Protein AF-A0A1C3Y9Z1-F1 (afdb_monomer)

Solvent-accessible surface area (backbone atoms only — not comparable to full-atom values): 9636 Å² total; per-residue (Å²): 109,73,66,60,54,58,47,49,54,53,50,48,56,52,49,53,49,52,17,50,52,50,16,66,78,65,75,38,72,67,45,32,58,53,43,56,63,71,64,57,59,64,71,67,71,50,48,61,64,62,77,60,70,47,93,92,62,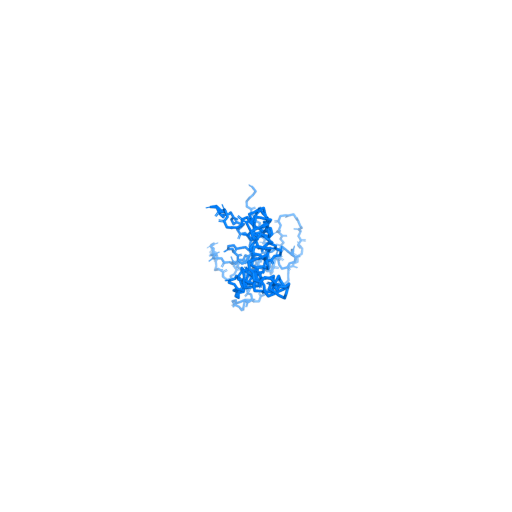89,76,88,61,69,67,62,56,60,50,54,76,71,57,88,77,86,87,79,63,54,76,62,69,76,37,87,67,66,66,72,84,85,78,76,86,71,97,61,60,54,70,59,54,41,30,52,49,17,17,59,30,65,77,69,83,41,68,64,27,50,26,36,37,53,51,26,52,75,70,70,45,80,67,53,81,52,46,81,72,40,91,71,70,46,29,30,30,44,96,89,38,83,48,73,49,78,78,89,129

Structure (mmCIF, N/CA/C/O backbone):
data_AF-A0A1C3Y9Z1-F1
#
_entry.id   AF-A0A1C3Y9Z1-F1
#
loop_
_atom_site.group_PDB
_atom_site.id
_atom_site.type_symbol
_atom_site.label_atom_id
_atom_site.label_alt_id
_atom_site.label_comp_id
_atom_site.label_asym_id
_atom_site.label_entity_id
_atom_site.label_seq_id
_atom_site.pdbx_PDB_ins_code
_atom_site.Cartn_x
_atom_site.Cartn_y
_atom_site.Cartn_z
_atom_site.occupancy
_atom_site.B_iso_or_equiv
_atom_site.auth_seq_id
_atom_site.auth_comp_id
_atom_site.auth_asym_id
_atom_site.auth_atom_id
_atom_site.pdbx_PDB_model_num
ATOM 1 N N . MET A 1 1 ? -7.364 4.345 24.989 1.00 51.44 1 MET A N 1
ATOM 2 C CA . MET A 1 1 ? -7.236 3.957 26.413 1.00 51.44 1 MET A CA 1
ATOM 3 C C . MET A 1 1 ? -7.949 4.895 27.388 1.00 51.44 1 MET A C 1
ATOM 5 O O . MET A 1 1 ? -8.502 4.408 28.362 1.00 51.44 1 MET A O 1
ATOM 9 N N . ARG A 1 2 ? -8.033 6.214 27.134 1.00 57.06 2 ARG A N 1
ATOM 10 C CA . ARG A 1 2 ? -8.635 7.177 28.087 1.00 57.06 2 ARG A CA 1
ATOM 11 C C . ARG A 1 2 ? -10.123 6.959 28.404 1.00 57.06 2 ARG A C 1
ATOM 13 O O . ARG A 1 2 ? -10.534 7.222 29.528 1.00 57.06 2 ARG A O 1
ATOM 20 N N . LEU A 1 3 ? -10.932 6.495 27.443 1.00 60.09 3 LEU A N 1
ATOM 21 C CA . LEU A 1 3 ? -12.357 6.223 27.692 1.00 60.09 3 LEU A CA 1
ATOM 22 C C . LEU A 1 3 ? -12.564 4.938 28.505 1.00 60.09 3 LEU A C 1
ATOM 24 O O . LEU A 1 3 ? -13.330 4.950 29.462 1.00 60.09 3 LEU A O 1
ATOM 28 N N . ALA A 1 4 ? -11.861 3.861 28.138 1.00 64.06 4 ALA A N 1
ATOM 29 C CA . ALA A 1 4 ? -11.959 2.571 28.813 1.00 64.06 4 ALA A CA 1
ATOM 30 C C . ALA A 1 4 ? -11.448 2.651 30.259 1.00 64.06 4 ALA A C 1
ATOM 32 O O . ALA A 1 4 ? -12.147 2.198 31.156 1.00 64.06 4 ALA A O 1
ATOM 33 N N . ASP A 1 5 ? -10.314 3.314 30.512 1.00 71.19 5 ASP A N 1
ATOM 34 C CA . ASP A 1 5 ? -9.813 3.514 31.882 1.00 71.19 5 ASP A CA 1
ATOM 35 C C . ASP A 1 5 ? -10.781 4.331 32.739 1.00 71.19 5 ASP A C 1
ATOM 37 O O . ASP A 1 5 ? -11.065 3.973 33.882 1.00 71.19 5 ASP A O 1
ATOM 41 N N . ARG A 1 6 ? -11.347 5.412 32.185 1.00 72.19 6 ARG A N 1
ATOM 42 C CA . ARG A 1 6 ? -12.303 6.246 32.924 1.00 72.19 6 ARG A CA 1
ATOM 43 C C . ARG A 1 6 ? -13.583 5.480 33.261 1.00 72.19 6 ARG A C 1
ATOM 45 O O . ARG A 1 6 ? -14.138 5.671 34.341 1.00 72.19 6 ARG A O 1
ATOM 52 N N . PHE A 1 7 ? -14.035 4.613 32.357 1.00 76.56 7 PHE A N 1
ATOM 53 C CA . PHE A 1 7 ? -15.198 3.763 32.588 1.00 76.56 7 PHE A CA 1
ATOM 54 C C . PHE A 1 7 ? -14.900 2.661 33.610 1.00 76.56 7 PHE A C 1
ATOM 56 O O . PHE A 1 7 ? -15.712 2.434 34.502 1.00 76.56 7 PHE A O 1
ATOM 63 N N . SER A 1 8 ? -13.718 2.040 33.543 1.00 79.69 8 SER A N 1
ATOM 64 C CA . SER A 1 8 ? -13.278 0.996 34.476 1.00 79.69 8 SER A CA 1
ATOM 65 C C . SER A 1 8 ? -13.245 1.481 35.921 1.00 79.69 8 SER A C 1
ATOM 67 O O . SER A 1 8 ? -13.687 0.761 36.811 1.00 79.69 8 SER A O 1
ATOM 69 N N . VAL A 1 9 ? -12.784 2.711 36.168 1.00 85.00 9 VAL A N 1
ATOM 70 C CA . VAL A 1 9 ? -12.759 3.283 37.525 1.00 85.00 9 VAL A CA 1
ATOM 71 C C . VAL A 1 9 ? -14.175 3.465 38.074 1.00 85.00 9 VAL A C 1
ATOM 73 O O . VAL A 1 9 ? -14.460 3.042 39.193 1.00 85.00 9 VAL A O 1
ATOM 76 N N . TRP A 1 10 ? -15.089 4.045 37.290 1.00 86.56 10 TRP A N 1
ATOM 77 C CA . TRP A 1 10 ? -16.478 4.225 37.726 1.00 86.56 10 TRP A CA 1
ATOM 78 C C . TRP A 1 10 ? -17.196 2.882 37.922 1.00 86.56 10 TRP A C 1
ATOM 80 O O . TRP A 1 10 ? -17.880 2.677 38.925 1.00 86.56 10 TRP A O 1
ATOM 90 N N . PHE A 1 11 ? -16.976 1.939 37.006 1.00 87.19 11 PHE A N 1
ATOM 91 C CA . PHE A 1 11 ? -17.508 0.582 37.075 1.00 87.19 11 PHE A CA 1
ATOM 92 C C . PHE A 1 11 ? -16.993 -0.183 38.303 1.00 87.19 11 PHE A C 1
ATOM 94 O O . PHE A 1 11 ? -17.770 -0.872 38.966 1.00 87.19 11 PHE A O 1
ATOM 101 N N . LEU A 1 12 ? -15.714 -0.021 38.659 1.00 89.38 12 LEU A N 1
ATOM 102 C CA . LEU A 1 12 ? -15.128 -0.603 39.865 1.00 89.38 12 LEU A CA 1
ATOM 103 C C . LEU A 1 12 ? -15.822 -0.078 41.126 1.00 89.38 12 LEU A C 1
ATOM 105 O O . LEU A 1 12 ? -16.254 -0.875 41.957 1.00 89.38 12 LEU A O 1
ATOM 109 N N . PHE A 1 13 ? -15.986 1.243 41.253 1.00 91.94 13 PHE A N 1
ATOM 110 C CA . PHE A 1 13 ? -16.686 1.833 42.398 1.00 91.94 13 PHE A CA 1
ATOM 111 C C . PHE A 1 13 ? -18.138 1.358 42.493 1.00 91.94 13 PHE A C 1
ATOM 113 O O . PHE A 1 13 ? -18.586 0.982 43.576 1.00 91.94 13 PHE A O 1
ATOM 120 N N . ALA A 1 14 ? -18.855 1.319 41.367 1.00 92.19 14 ALA A N 1
ATOM 121 C CA . ALA A 1 14 ? -20.221 0.808 41.318 1.00 92.19 14 ALA A CA 1
ATOM 122 C C . ALA A 1 14 ? -20.294 -0.666 41.753 1.00 92.19 14 ALA A C 1
ATOM 124 O O . ALA A 1 14 ? -21.140 -1.033 42.566 1.00 92.19 14 ALA A O 1
ATOM 125 N N . THR A 1 15 ? -19.369 -1.500 41.275 1.00 92.12 15 THR A N 1
ATOM 126 C CA . THR A 1 15 ? -19.300 -2.927 41.623 1.00 92.12 15 THR A CA 1
ATOM 127 C C . THR A 1 15 ? -19.034 -3.131 43.113 1.00 92.12 15 THR A C 1
ATOM 129 O O . THR A 1 15 ? -19.724 -3.922 43.756 1.00 92.12 15 THR A O 1
ATOM 132 N N . VAL A 1 16 ? -18.079 -2.393 43.688 1.00 93.50 16 VAL A N 1
ATOM 133 C CA . VAL A 1 16 ? -17.765 -2.457 45.126 1.00 93.50 16 VAL A CA 1
ATOM 134 C C . VAL A 1 16 ? -18.955 -1.993 45.969 1.00 93.50 16 VAL A C 1
ATOM 136 O O . VAL A 1 16 ? -19.278 -2.632 46.970 1.00 93.50 16 VAL A O 1
ATOM 139 N N . ALA A 1 17 ? -19.650 -0.931 45.551 1.00 94.88 17 ALA A N 1
ATOM 140 C CA . ALA A 1 17 ? -20.846 -0.451 46.237 1.00 94.88 17 ALA A CA 1
ATOM 141 C C . ALA A 1 17 ? -21.969 -1.501 46.225 1.00 94.88 17 ALA A C 1
ATOM 143 O O . ALA A 1 17 ? -22.539 -1.803 47.273 1.00 94.88 17 ALA A O 1
ATOM 144 N N . ILE A 1 18 ? -22.249 -2.112 45.069 1.00 93.94 18 ILE A N 1
ATOM 145 C CA . ILE A 1 18 ? -23.268 -3.165 44.934 1.00 93.94 18 ILE A CA 1
ATOM 146 C C . ILE A 1 18 ? -22.889 -4.401 45.758 1.00 93.94 18 ILE A C 1
ATOM 148 O O . ILE A 1 18 ? -23.746 -4.969 46.434 1.00 93.94 18 ILE A O 1
ATOM 152 N N . ALA A 1 19 ? -21.616 -4.799 45.756 1.00 93.00 19 ALA A N 1
ATOM 153 C CA . ALA A 1 19 ? -21.121 -5.912 46.563 1.00 93.00 19 ALA A CA 1
ATOM 154 C C . ALA A 1 19 ? -21.313 -5.654 48.068 1.00 93.00 19 ALA A C 1
ATOM 156 O O . ALA A 1 19 ? -21.823 -6.519 48.782 1.00 93.00 19 ALA A O 1
ATOM 157 N N . GLY A 1 20 ? -20.965 -4.449 48.534 1.00 92.44 20 GLY A N 1
ATOM 158 C CA . GLY A 1 20 ? -21.133 -4.037 49.928 1.00 92.44 20 GLY A CA 1
ATOM 159 C C . GLY A 1 20 ? -22.599 -3.983 50.357 1.00 92.44 20 GLY A C 1
ATOM 160 O O . GLY A 1 20 ? -22.953 -4.545 51.392 1.00 92.44 20 GLY A O 1
ATOM 161 N N . VAL A 1 21 ? -23.470 -3.382 49.538 1.00 94.62 21 V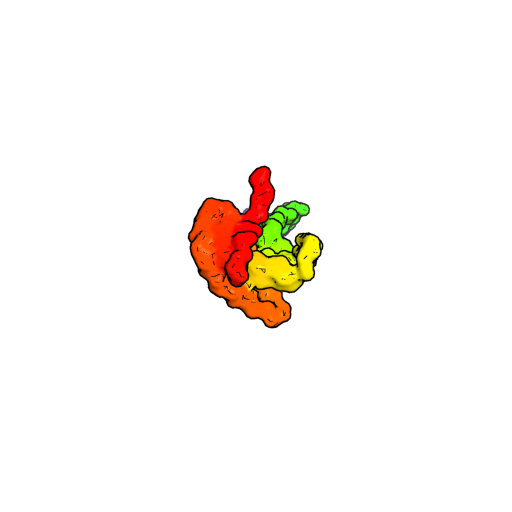AL A N 1
ATOM 162 C CA . VAL A 1 21 ? -24.920 -3.338 49.798 1.00 94.62 21 VAL A CA 1
ATOM 163 C C . VAL A 1 21 ? -25.514 -4.746 49.814 1.00 94.62 21 VAL A C 1
ATOM 165 O O . VAL A 1 21 ? -26.277 -5.079 50.719 1.00 94.62 21 VAL A O 1
ATOM 168 N N . SER A 1 22 ? -25.129 -5.596 48.860 1.00 92.12 22 SER A N 1
ATOM 169 C CA . SER A 1 22 ? -25.591 -6.983 48.779 1.00 92.12 22 SER A CA 1
ATOM 170 C C . SER A 1 22 ? -25.230 -7.771 50.039 1.00 92.12 22 SER A C 1
ATOM 172 O O . SER A 1 22 ? -26.102 -8.416 50.622 1.00 92.12 22 SER A O 1
ATOM 174 N N . ALA A 1 23 ? -23.989 -7.679 50.521 1.00 92.25 23 ALA A N 1
ATOM 175 C CA . ALA A 1 23 ? -23.585 -8.346 51.757 1.00 92.25 23 ALA A CA 1
ATOM 176 C C . ALA A 1 23 ? -24.241 -7.746 53.005 1.00 92.25 23 ALA A C 1
ATOM 178 O O . ALA A 1 23 ? -24.674 -8.503 53.870 1.00 92.25 23 ALA A O 1
ATOM 179 N N . PHE A 1 24 ? -24.386 -6.420 53.085 1.00 93.50 24 PHE A N 1
ATOM 180 C CA . PHE A 1 24 ? -25.037 -5.764 54.221 1.00 93.50 24 PHE A CA 1
ATOM 181 C C . PHE A 1 24 ? -26.514 -6.160 54.351 1.00 93.50 24 PHE A C 1
ATOM 183 O O . PHE A 1 24 ? -26.964 -6.500 55.440 1.00 93.50 24 PHE A O 1
ATOM 190 N N . MET A 1 25 ? -27.259 -6.180 53.240 1.00 93.38 25 MET A N 1
ATOM 191 C CA . MET A 1 25 ? -28.674 -6.574 53.245 1.00 93.38 25 MET A CA 1
ATOM 192 C C . MET A 1 25 ? -28.880 -8.074 53.479 1.00 93.38 25 MET A C 1
ATOM 194 O O . MET A 1 25 ? -29.911 -8.472 54.012 1.00 93.38 25 MET A O 1
ATOM 198 N N . SER A 1 26 ? -27.926 -8.907 53.056 1.00 89.69 26 SER A N 1
ATOM 199 C CA . SER A 1 26 ? -28.061 -10.369 53.122 1.00 89.69 26 SER A CA 1
ATOM 200 C C . SER A 1 26 ? -27.427 -10.986 54.370 1.00 89.69 26 SER A C 1
ATOM 202 O O . SER A 1 26 ? -27.698 -12.144 54.666 1.00 89.69 26 SER A O 1
ATOM 204 N N . GLY A 1 27 ? -26.545 -10.255 55.060 1.00 89.69 27 GLY A N 1
ATOM 205 C CA . GLY A 1 27 ? -25.728 -10.764 56.167 1.00 89.69 27 GLY A CA 1
ATOM 206 C C . GLY A 1 27 ? -24.653 -11.781 55.756 1.00 89.69 27 GLY A C 1
ATOM 207 O O . GLY A 1 27 ? -23.989 -12.343 56.621 1.00 89.69 27 GLY A O 1
ATOM 208 N N . ASP A 1 28 ? -24.474 -12.026 54.454 1.00 91.50 28 ASP A N 1
ATOM 209 C CA . ASP A 1 28 ? -23.588 -13.058 53.916 1.00 91.50 28 ASP A CA 1
ATOM 210 C C . ASP A 1 28 ? -22.442 -12.437 53.112 1.00 91.50 28 ASP A C 1
ATOM 212 O O . ASP A 1 28 ? -22.637 -11.829 52.054 1.00 91.50 28 ASP A O 1
ATOM 216 N N . LEU A 1 29 ? -21.225 -12.627 53.619 1.00 89.81 29 LEU A N 1
ATOM 217 C CA . LEU A 1 29 ? -20.001 -12.110 53.019 1.00 89.81 29 LEU A CA 1
ATOM 218 C C . LEU A 1 29 ? -19.650 -12.813 51.697 1.00 89.81 29 LEU A C 1
ATOM 220 O O . LEU A 1 29 ? -18.959 -12.227 50.860 1.00 89.81 29 LEU A O 1
ATOM 224 N N . SER A 1 30 ? -20.165 -14.025 51.457 1.00 90.25 30 SER A N 1
ATOM 225 C CA . SER A 1 30 ? -19.948 -14.767 50.206 1.00 90.25 30 SER A CA 1
ATOM 226 C C . SER A 1 30 ? -20.473 -14.005 48.981 1.00 90.25 30 SER A C 1
ATOM 228 O O . SER A 1 30 ? -19.913 -14.102 47.883 1.00 90.25 30 SER A O 1
ATOM 230 N N . ARG A 1 31 ? -21.488 -13.151 49.180 1.00 87.69 31 ARG A N 1
ATOM 231 C CA . ARG A 1 31 ? -22.077 -12.324 48.121 1.00 87.69 31 ARG A CA 1
ATOM 232 C C . ARG A 1 31 ? -21.132 -11.262 47.574 1.00 87.69 31 ARG A C 1
ATOM 234 O O . ARG A 1 31 ? -21.292 -10.880 46.417 1.00 87.69 31 ARG A O 1
ATOM 241 N N . ILE A 1 32 ? -20.132 -10.823 48.340 1.00 89.81 32 ILE A N 1
ATOM 242 C CA . ILE A 1 32 ? -19.103 -9.905 47.828 1.00 89.81 32 ILE A CA 1
ATOM 243 C C . ILE A 1 32 ? -18.321 -10.585 46.706 1.00 89.81 32 ILE A C 1
ATOM 245 O O . ILE A 1 32 ? -18.177 -10.027 45.620 1.00 89.81 32 ILE A O 1
ATOM 249 N N . VAL A 1 33 ? -17.865 -11.816 46.952 1.00 89.88 33 VAL A N 1
ATOM 250 C CA . VAL A 1 33 ? -17.091 -12.596 45.979 1.00 89.88 33 VAL A CA 1
ATOM 251 C C . VAL A 1 33 ? -17.943 -12.910 44.751 1.00 89.88 33 VAL A C 1
ATOM 253 O O . VAL A 1 33 ? -17.476 -12.737 43.628 1.00 89.88 33 VAL A O 1
ATOM 256 N N . ALA A 1 34 ? -19.209 -13.288 44.949 1.00 89.25 34 ALA A N 1
ATOM 257 C CA . ALA A 1 34 ? -20.129 -13.572 43.849 1.00 89.25 34 ALA A CA 1
ATOM 258 C C . ALA A 1 34 ? -20.326 -12.361 42.917 1.00 89.25 34 ALA A C 1
ATOM 260 O O . ALA A 1 34 ? -20.247 -12.504 41.696 1.00 89.25 34 ALA A O 1
ATOM 261 N N . VAL A 1 35 ? -20.529 -11.164 43.479 1.00 91.19 35 VAL A N 1
ATOM 262 C CA . VAL A 1 35 ? -20.697 -9.928 42.695 1.00 91.19 35 VAL A CA 1
ATOM 263 C C . VAL A 1 35 ? -19.411 -9.565 41.950 1.00 91.19 35 VAL A C 1
ATOM 265 O O . VAL A 1 35 ? -19.471 -9.229 40.769 1.00 91.19 35 VAL A O 1
ATOM 268 N N . LEU A 1 36 ? -18.248 -9.675 42.598 1.00 89.00 36 LEU A N 1
ATOM 269 C CA . LEU A 1 36 ? -16.958 -9.368 41.971 1.00 89.00 36 LEU A CA 1
ATOM 270 C C . LEU A 1 36 ? -16.636 -10.306 40.799 1.00 89.00 36 LEU A C 1
ATOM 272 O O . LEU A 1 36 ? -16.174 -9.837 39.762 1.00 89.00 36 LEU A O 1
ATOM 276 N N . VAL A 1 37 ? -16.918 -11.607 40.932 1.00 87.38 37 VAL A N 1
ATOM 277 C CA . VAL A 1 37 ? -16.694 -12.592 39.859 1.00 87.38 37 VAL A CA 1
ATOM 278 C C . VAL A 1 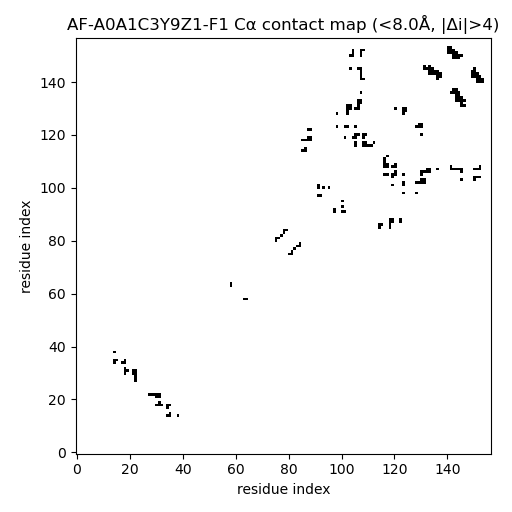37 ? -17.589 -12.308 38.651 1.00 87.38 37 VAL A C 1
ATOM 280 O O . VAL A 1 37 ? -17.115 -12.315 37.514 1.00 87.38 37 VAL A O 1
ATOM 283 N N . VAL A 1 38 ? -18.870 -12.013 38.881 1.00 87.31 38 VAL A N 1
ATOM 284 C CA . VAL A 1 38 ? -19.827 -11.713 37.802 1.00 87.31 38 VAL A CA 1
ATOM 285 C C . VAL A 1 38 ? -19.499 -10.398 37.093 1.00 87.31 38 VAL A C 1
ATOM 287 O O . VAL A 1 38 ? -19.709 -10.283 35.889 1.00 87.31 38 VAL A O 1
ATOM 290 N N . ALA A 1 39 ? -18.958 -9.415 37.811 1.00 86.88 39 ALA A N 1
ATOM 291 C CA . ALA A 1 39 ? -18.646 -8.105 37.251 1.00 86.88 39 ALA A CA 1
ATOM 292 C C . ALA A 1 39 ? -17.426 -8.094 36.313 1.00 86.88 39 ALA A C 1
ATOM 294 O O . ALA A 1 39 ? -17.176 -7.082 35.663 1.00 86.88 39 ALA A O 1
ATOM 295 N N . THR A 1 40 ? -16.655 -9.180 36.216 1.00 81.75 40 THR A N 1
ATOM 296 C CA . THR A 1 40 ? -15.430 -9.213 35.404 1.00 81.75 40 THR A CA 1
ATOM 297 C C . THR A 1 40 ? -15.738 -8.965 33.912 1.00 81.75 40 THR A C 1
ATOM 299 O O . THR A 1 40 ? -16.385 -9.799 33.275 1.00 81.75 40 THR A O 1
ATOM 302 N N . PRO A 1 41 ? -15.262 -7.865 33.292 1.00 72.12 41 PRO A N 1
ATOM 303 C CA . PRO A 1 41 ? -15.684 -7.461 31.947 1.00 72.12 41 PRO A CA 1
ATOM 304 C C . PRO A 1 41 ? -14.933 -8.197 30.818 1.00 72.12 41 PRO A C 1
ATOM 306 O O . PRO A 1 41 ? -14.660 -7.618 29.767 1.00 72.12 41 PRO A O 1
ATOM 309 N N . CYS A 1 42 ? -14.596 -9.480 30.992 1.00 73.06 42 CYS A N 1
ATOM 310 C CA . CYS A 1 42 ? -13.820 -10.262 30.018 1.00 73.06 42 CYS A CA 1
ATOM 311 C C . CYS A 1 42 ? -14.361 -10.193 28.570 1.00 73.06 42 CYS A C 1
ATOM 313 O O . CYS A 1 42 ? -13.551 -9.994 27.660 1.00 73.06 42 CYS A O 1
ATOM 315 N N . PRO A 1 43 ? -15.687 -10.272 28.313 1.00 69.06 43 PRO A N 1
ATOM 316 C CA . PRO A 1 43 ? -16.227 -10.149 26.955 1.00 69.06 43 PRO A CA 1
ATOM 317 C C . PRO A 1 43 ? -15.982 -8.770 26.329 1.00 69.06 43 PRO A C 1
ATOM 319 O O . PRO A 1 43 ? -15.750 -8.660 25.128 1.00 69.06 43 PRO A O 1
ATOM 322 N N . LEU A 1 44 ? -16.002 -7.716 27.148 1.00 68.50 44 LEU A N 1
ATOM 323 C CA . LEU A 1 44 ? -15.845 -6.333 26.701 1.00 68.50 44 LEU A CA 1
ATOM 324 C C . LEU A 1 44 ? -14.412 -6.057 26.224 1.00 68.50 44 LEU A C 1
ATOM 326 O O . LEU A 1 44 ? -14.213 -5.372 25.223 1.00 68.50 44 LEU A O 1
ATOM 330 N N . ILE A 1 45 ? -13.420 -6.617 26.921 1.00 68.06 45 ILE A N 1
ATOM 331 C CA . ILE A 1 45 ? -11.994 -6.437 26.606 1.00 68.06 45 ILE A CA 1
ATOM 332 C C . ILE A 1 45 ? -11.621 -7.169 25.307 1.00 68.06 45 ILE A C 1
ATOM 334 O O . ILE A 1 45 ? -10.818 -6.669 24.519 1.00 68.06 45 ILE A O 1
ATOM 338 N N . LEU A 1 46 ? -12.222 -8.336 25.058 1.00 66.75 46 LEU A N 1
ATOM 339 C CA . LEU A 1 46 ? -11.902 -9.179 23.901 1.00 66.75 46 LEU A CA 1
ATOM 340 C C . LEU A 1 46 ? -12.656 -8.800 22.618 1.00 66.75 46 LEU A C 1
ATOM 342 O O . LEU A 1 46 ? -12.224 -9.179 21.532 1.00 66.75 46 LEU A O 1
ATOM 346 N N . ALA A 1 47 ? -13.747 -8.037 22.706 1.00 68.94 47 ALA A N 1
ATOM 347 C CA . ALA A 1 47 ? -14.580 -7.711 21.547 1.00 68.94 47 ALA A CA 1
ATOM 348 C C . ALA A 1 47 ? -13.833 -6.928 20.447 1.00 68.94 47 ALA A C 1
ATOM 350 O O . ALA A 1 47 ? -13.992 -7.214 19.262 1.00 68.94 47 ALA A O 1
ATOM 351 N N . VAL A 1 48 ? -12.996 -5.959 20.831 1.00 69.06 48 VAL A N 1
ATOM 352 C CA . VAL A 1 48 ? -12.282 -5.074 19.893 1.00 69.06 48 VAL A CA 1
ATOM 353 C C . VAL A 1 48 ? -11.267 -5.826 19.017 1.00 69.06 48 VAL A C 1
ATOM 355 O O . VAL A 1 48 ? -11.386 -5.741 17.795 1.00 69.06 48 VAL A O 1
ATOM 358 N N . PRO A 1 49 ? -10.289 -6.579 19.562 1.00 64.25 49 PRO A N 1
ATOM 359 C CA . PRO A 1 49 ? -9.304 -7.269 18.728 1.00 64.25 49 PRO A CA 1
ATOM 360 C C . PRO A 1 49 ? -9.932 -8.352 17.842 1.00 64.25 49 PRO A C 1
ATOM 362 O O . PRO A 1 49 ? -9.502 -8.524 16.704 1.00 64.25 49 PRO A O 1
ATOM 365 N N . VAL A 1 50 ? -10.974 -9.041 18.322 1.00 67.81 50 VAL A N 1
ATOM 366 C CA . VAL A 1 50 ? -11.657 -10.095 17.554 1.00 67.81 50 VAL A CA 1
ATOM 367 C C . VAL A 1 50 ? -12.415 -9.515 16.358 1.00 67.81 50 VAL A C 1
ATOM 369 O O . VAL A 1 50 ? -12.332 -10.064 15.264 1.00 67.81 50 VAL A O 1
ATOM 372 N N . ALA A 1 51 ? -13.101 -8.381 16.522 1.00 65.50 51 ALA A N 1
ATOM 373 C CA . ALA A 1 51 ? -13.837 -7.738 15.428 1.00 65.50 51 ALA A CA 1
ATOM 374 C C . ALA A 1 51 ? -12.929 -7.192 14.307 1.00 65.50 51 ALA A C 1
ATOM 376 O O . ALA A 1 51 ? -13.389 -6.969 13.186 1.00 65.50 51 ALA A O 1
ATOM 377 N N . LEU A 1 52 ? -11.650 -6.953 14.609 1.00 65.38 52 LEU A N 1
ATOM 378 C CA . LEU A 1 52 ? -10.697 -6.291 13.716 1.00 65.38 52 LEU A CA 1
ATOM 379 C C . LEU A 1 52 ? -9.649 -7.232 13.121 1.00 65.38 52 LEU A C 1
ATOM 381 O O . LEU A 1 52 ? -8.872 -6.811 12.266 1.00 65.38 52 LEU A O 1
ATOM 385 N N . ALA A 1 53 ? -9.655 -8.503 13.519 1.00 65.31 53 ALA A N 1
ATOM 386 C CA . ALA A 1 53 ? -8.880 -9.553 12.877 1.00 65.31 53 ALA A CA 1
ATOM 387 C C . ALA A 1 53 ? -9.508 -9.902 11.514 1.00 65.31 53 ALA A C 1
ATOM 389 O O . ALA A 1 53 ? -10.210 -10.899 11.363 1.00 65.31 53 ALA A O 1
ATOM 390 N N . LYS A 1 54 ? -9.288 -9.041 10.518 1.00 65.88 54 LYS A N 1
ATOM 391 C CA . LYS A 1 54 ? -9.582 -9.322 9.108 1.00 65.88 54 LYS A CA 1
ATOM 392 C C . LYS A 1 54 ? -8.298 -9.709 8.380 1.00 65.88 54 LYS A C 1
ATOM 394 O O . LYS A 1 54 ? -7.229 -9.175 8.673 1.00 65.88 54 LYS A O 1
ATOM 399 N N . GLU A 1 55 ? -8.409 -10.630 7.426 1.00 73.25 55 GLU A N 1
ATOM 400 C CA . GLU A 1 55 ? -7.276 -11.067 6.607 1.00 73.25 55 GLU A CA 1
ATOM 401 C C . GLU A 1 55 ? -6.630 -9.875 5.881 1.00 73.25 55 GLU A C 1
ATOM 403 O O . GLU A 1 55 ? -7.314 -9.049 5.279 1.00 73.25 55 GLU A O 1
ATOM 408 N N . GLY A 1 56 ? -5.300 -9.775 5.969 1.00 76.94 56 GLY A N 1
ATOM 409 C CA . GLY A 1 56 ? -4.509 -8.764 5.259 1.00 76.94 56 GLY A CA 1
ATOM 410 C C . GLY A 1 56 ? -4.252 -7.448 6.001 1.00 76.94 56 GLY A C 1
ATOM 411 O O . GLY A 1 56 ? -3.557 -6.595 5.455 1.00 76.94 56 GLY A O 1
ATOM 412 N N . VAL A 1 57 ? -4.740 -7.265 7.236 1.00 80.69 57 VAL A N 1
ATOM 413 C CA . VAL A 1 57 ? -4.492 -6.039 8.022 1.00 80.69 57 VAL A CA 1
ATOM 414 C C . VAL A 1 57 ? -3.648 -6.345 9.261 1.00 80.69 57 VAL A C 1
ATOM 416 O O . VAL A 1 57 ? -4.122 -6.942 10.224 1.00 80.69 57 VAL A O 1
ATOM 419 N N . LEU A 1 58 ? -2.387 -5.899 9.261 1.00 81.62 58 LEU A N 1
ATOM 420 C CA . LEU A 1 58 ? -1.496 -5.994 10.421 1.00 81.62 58 LEU A CA 1
ATOM 421 C C . LEU A 1 58 ? -1.514 -4.684 11.216 1.00 81.62 58 LEU A C 1
ATOM 423 O O . LEU A 1 58 ? -0.943 -3.679 10.794 1.00 81.62 58 LEU A O 1
ATOM 427 N N . VAL A 1 59 ? -2.124 -4.706 12.401 1.00 79.56 59 VAL A N 1
ATOM 428 C CA . VAL A 1 59 ? -2.154 -3.554 13.313 1.00 79.56 59 VAL A CA 1
ATOM 429 C C . VAL A 1 59 ? -1.141 -3.751 14.439 1.00 79.56 59 VAL A C 1
ATOM 431 O O . VAL A 1 59 ? -1.248 -4.681 15.238 1.00 79.56 59 VAL A O 1
ATOM 434 N N . LYS A 1 60 ? -0.150 -2.858 14.538 1.00 79.62 60 LYS A N 1
ATOM 435 C CA . LYS A 1 60 ? 0.889 -2.921 15.577 1.00 79.62 60 LYS A CA 1
ATOM 436 C C . LYS A 1 60 ? 0.480 -2.127 16.825 1.00 79.62 60 LYS A C 1
ATOM 438 O O . LYS A 1 60 ? 0.873 -0.976 17.001 1.00 79.62 60 LYS A O 1
ATOM 443 N N . GLY A 1 61 ? -0.286 -2.773 17.707 1.00 79.44 61 GLY A N 1
ATOM 444 C CA . GLY A 1 61 ? -0.732 -2.219 18.993 1.00 79.44 61 GLY A CA 1
ATOM 445 C C . GLY A 1 61 ? -2.050 -1.435 18.922 1.00 79.44 61 GLY A C 1
ATOM 446 O O . GLY A 1 61 ? -2.629 -1.256 17.857 1.00 79.44 61 GLY A O 1
ATOM 447 N N . ALA A 1 62 ? -2.541 -0.966 20.074 1.00 76.19 62 ALA A N 1
ATOM 448 C CA . ALA A 1 62 ? -3.870 -0.347 20.180 1.00 76.19 62 ALA A CA 1
ATOM 449 C C . ALA A 1 62 ? -3.926 1.132 19.739 1.00 76.19 62 ALA A C 1
ATOM 451 O O . ALA A 1 62 ? -4.964 1.598 19.281 1.00 76.19 62 ALA A O 1
ATOM 452 N N . GLY A 1 63 ? -2.819 1.877 19.843 1.00 83.06 63 GLY A N 1
ATOM 453 C CA . GLY A 1 63 ? -2.778 3.311 19.517 1.00 83.06 63 GLY A CA 1
ATOM 454 C C . GLY A 1 63 ? -3.144 3.642 18.060 1.00 83.06 63 GLY A C 1
ATOM 455 O O . GLY A 1 63 ? -4.023 4.475 17.843 1.00 83.06 63 GLY A O 1
ATOM 456 N N . PRO A 1 64 ? -2.536 2.978 17.055 1.00 83.69 64 PRO A N 1
ATOM 457 C CA . PRO A 1 64 ? -2.881 3.191 15.648 1.00 83.69 64 PRO A CA 1
ATOM 458 C C . PRO A 1 64 ? -4.349 2.900 15.334 1.00 83.69 64 PRO A C 1
ATOM 460 O O . PRO A 1 64 ? -4.956 3.594 14.526 1.00 83.69 64 PRO A O 1
ATOM 463 N N . LEU A 1 65 ? -4.938 1.909 16.003 1.00 81.12 65 LEU A N 1
ATOM 464 C CA . LEU A 1 65 ? -6.341 1.565 15.825 1.00 81.12 65 LEU A CA 1
ATOM 465 C C . LEU A 1 65 ? -7.275 2.667 16.344 1.00 81.12 65 LEU A C 1
ATOM 467 O O . LEU A 1 65 ? -8.241 3.025 15.677 1.00 81.12 65 LEU A O 1
ATOM 471 N N . GLU A 1 66 ? -6.970 3.234 17.512 1.00 79.00 66 GLU A N 1
ATOM 472 C CA . GLU A 1 66 ? -7.731 4.358 18.071 1.00 79.00 66 GLU A CA 1
ATOM 473 C C . GLU A 1 66 ? -7.640 5.610 17.191 1.00 79.00 66 GLU A C 1
ATOM 475 O O . GLU A 1 66 ? -8.631 6.325 17.035 1.00 79.00 66 GLU A O 1
ATOM 480 N N . ALA A 1 67 ? -6.470 5.859 16.597 1.00 84.69 67 ALA A N 1
ATOM 481 C CA . ALA A 1 67 ? -6.282 6.941 15.637 1.00 84.69 67 ALA A CA 1
ATOM 482 C C . ALA A 1 67 ? -7.074 6.693 14.344 1.00 84.69 67 ALA A C 1
ATOM 484 O O . ALA A 1 67 ? -7.711 7.611 13.833 1.00 84.69 67 ALA A O 1
ATOM 485 N N . LEU A 1 68 ? -7.095 5.448 13.853 1.00 85.31 68 LEU A N 1
ATOM 486 C CA . LEU A 1 68 ? -7.815 5.065 12.639 1.00 85.31 68 LEU A CA 1
ATOM 487 C C . LEU A 1 68 ? -9.330 5.280 12.766 1.00 85.31 68 LEU A C 1
ATOM 489 O O . LEU A 1 68 ? -9.955 5.728 11.813 1.00 85.31 68 LEU A O 1
ATOM 493 N N . VAL A 1 69 ? -9.914 5.035 13.945 1.00 83.75 69 VAL A N 1
ATOM 494 C CA . VAL A 1 69 ? -11.345 5.297 14.212 1.00 83.75 69 VAL A CA 1
ATOM 495 C C . VAL A 1 69 ? -11.709 6.779 14.048 1.00 83.75 69 VAL A C 1
ATOM 497 O O . VAL A 1 69 ? -12.845 7.096 13.707 1.00 83.75 69 VAL A O 1
ATOM 500 N N . GLN A 1 70 ? -10.765 7.690 14.290 1.00 87.94 70 GLN A N 1
ATOM 501 C CA . GLN A 1 70 ? -10.980 9.138 14.175 1.00 87.94 70 GLN A CA 1
ATOM 502 C C . GLN A 1 70 ? -10.501 9.713 12.836 1.00 87.94 70 GLN A C 1
ATOM 504 O O . GLN A 1 70 ? -10.716 10.895 12.565 1.00 87.94 70 GLN A O 1
ATOM 509 N N . ALA A 1 71 ? -9.836 8.910 12.006 1.00 90.44 71 ALA A N 1
ATOM 510 C CA . ALA A 1 71 ? -9.290 9.367 10.742 1.00 90.44 71 ALA A CA 1
ATOM 511 C C . ALA A 1 71 ? -10.414 9.635 9.729 1.00 90.44 71 ALA A C 1
ATOM 513 O O . ALA A 1 71 ? -11.252 8.778 9.463 1.00 90.44 71 ALA A O 1
ATOM 514 N N . THR A 1 72 ? -10.408 10.826 9.132 1.00 95.31 72 THR A N 1
ATOM 515 C CA . THR A 1 72 ? -11.354 11.235 8.076 1.00 95.31 72 THR A CA 1
ATOM 516 C C . THR A 1 72 ? -10.693 11.380 6.709 1.00 95.31 72 THR A C 1
ATOM 518 O O . THR A 1 72 ? -11.378 11.435 5.691 1.00 95.31 72 THR A O 1
ATOM 521 N N . VAL A 1 73 ? -9.361 11.438 6.677 1.00 95.06 73 VAL A N 1
ATOM 522 C CA . VAL A 1 73 ? -8.557 11.620 5.470 1.00 95.06 73 VAL A CA 1
ATOM 523 C C . VAL A 1 73 ? -7.512 10.517 5.412 1.00 95.06 73 VAL A C 1
ATOM 525 O O . VAL A 1 73 ? -6.804 10.274 6.389 1.00 95.06 73 VAL A O 1
ATOM 528 N N . ALA A 1 74 ? -7.401 9.878 4.251 1.00 92.38 74 ALA A N 1
ATOM 529 C CA . ALA A 1 74 ? -6.325 8.954 3.929 1.00 92.38 74 ALA A CA 1
ATOM 530 C C . ALA A 1 74 ? -5.439 9.589 2.855 1.00 92.38 74 ALA A C 1
ATOM 532 O O . ALA A 1 74 ? -5.929 10.017 1.810 1.00 92.38 74 ALA A O 1
ATOM 533 N N . VAL A 1 75 ? -4.137 9.655 3.122 1.00 94.38 75 VAL A N 1
ATOM 534 C CA . VAL A 1 75 ? -3.132 10.092 2.150 1.00 94.38 75 VAL A CA 1
ATOM 535 C C . VAL A 1 75 ? -2.354 8.859 1.731 1.00 94.38 75 VAL A C 1
ATOM 537 O O . VAL A 1 75 ? -1.782 8.171 2.574 1.00 94.38 75 VAL A O 1
ATOM 540 N N . PHE A 1 76 ? -2.365 8.571 0.436 1.00 92.75 76 PHE A N 1
ATOM 541 C CA . PHE A 1 76 ? -1.657 7.433 -0.130 1.00 92.75 76 PHE A CA 1
ATOM 542 C C . PHE A 1 76 ? -0.361 7.908 -0.766 1.00 92.75 76 PHE A C 1
ATOM 544 O O . PHE A 1 76 ? -0.361 8.885 -1.518 1.00 92.75 76 PHE A O 1
ATOM 551 N N . ASP A 1 77 ? 0.725 7.190 -0.497 1.00 92.56 77 ASP A N 1
ATOM 552 C CA . ASP A 1 77 ? 1.897 7.286 -1.355 1.00 92.56 77 ASP A CA 1
ATOM 553 C C . ASP A 1 77 ? 1.568 6.651 -2.717 1.00 92.56 77 ASP A C 1
ATOM 555 O O . ASP A 1 77 ? 0.756 5.732 -2.807 1.00 92.56 77 ASP A O 1
ATOM 559 N N . LYS A 1 78 ? 2.135 7.145 -3.816 1.00 89.75 78 LYS A N 1
ATOM 560 C CA . LYS A 1 78 ? 1.831 6.583 -5.143 1.00 89.75 78 LYS A CA 1
ATOM 561 C C . LYS A 1 78 ? 2.639 5.312 -5.374 1.00 89.75 78 LYS A C 1
ATOM 563 O O . LYS A 1 78 ? 2.077 4.267 -5.702 1.00 89.75 78 LYS A O 1
ATOM 568 N N . THR A 1 79 ? 3.954 5.416 -5.217 1.00 82.94 79 THR A N 1
ATOM 569 C CA . THR A 1 79 ? 4.903 4.366 -5.588 1.00 82.94 79 THR A CA 1
ATOM 570 C C . THR A 1 79 ? 4.859 3.232 -4.573 1.00 82.94 79 THR A C 1
ATOM 572 O O . THR A 1 79 ? 5.091 3.443 -3.391 1.00 82.94 79 THR A O 1
ATOM 575 N N . GLY A 1 80 ? 4.537 2.016 -5.016 1.00 80.88 80 GLY A N 1
ATOM 576 C CA . GLY A 1 80 ? 4.497 0.838 -4.142 1.00 80.88 80 GLY A CA 1
ATOM 577 C C . GLY A 1 80 ? 3.247 0.717 -3.261 1.00 80.88 80 GLY A C 1
ATOM 578 O O . GLY A 1 80 ? 3.100 -0.295 -2.583 1.00 80.88 80 GLY A O 1
ATOM 579 N N . THR A 1 81 ? 2.339 1.704 -3.279 1.00 87.56 81 THR A N 1
ATOM 580 C CA . THR A 1 81 ? 1.017 1.604 -2.624 1.00 87.56 81 THR A CA 1
ATOM 581 C C . THR A 1 81 ? -0.111 1.604 -3.654 1.00 87.56 81 THR A C 1
ATOM 583 O O . THR A 1 81 ? -0.890 0.658 -3.701 1.00 87.56 81 THR A O 1
ATOM 586 N N . LEU A 1 82 ? -0.201 2.634 -4.505 1.00 89.81 82 LEU A N 1
ATOM 587 C CA . LEU A 1 82 ? -1.183 2.673 -5.600 1.00 89.81 82 LEU A CA 1
ATOM 588 C C . LEU A 1 82 ? -0.648 2.041 -6.887 1.00 89.81 82 LEU A C 1
ATOM 590 O O . LEU A 1 82 ? -1.424 1.600 -7.732 1.00 89.81 82 LEU A O 1
ATOM 594 N N . THR A 1 83 ? 0.673 2.024 -7.056 1.00 87.00 83 THR A N 1
ATOM 595 C CA . THR A 1 83 ? 1.346 1.389 -8.190 1.00 87.00 83 THR A CA 1
ATOM 596 C C . THR A 1 83 ? 2.202 0.223 -7.717 1.00 87.00 83 THR A C 1
ATOM 598 O O . THR A 1 83 ? 2.682 0.213 -6.586 1.00 87.00 83 THR A O 1
ATOM 601 N N . ALA A 1 84 ? 2.468 -0.733 -8.608 1.00 80.56 84 ALA A N 1
ATOM 602 C CA . ALA A 1 84 ? 3.309 -1.897 -8.318 1.00 80.56 84 ALA A CA 1
ATOM 603 C C . ALA A 1 84 ? 4.791 -1.553 -8.042 1.00 80.56 84 ALA A C 1
ATOM 605 O O . ALA A 1 84 ? 5.585 -2.443 -7.748 1.00 80.56 84 ALA A O 1
ATOM 606 N N . GLY A 1 85 ? 5.190 -0.278 -8.167 1.00 79.56 85 GLY A N 1
ATOM 607 C CA . GLY A 1 85 ? 6.575 0.168 -7.978 1.00 79.56 85 GLY A CA 1
ATOM 608 C C . GLY A 1 85 ? 7.551 -0.330 -9.052 1.00 79.56 85 GLY A C 1
ATOM 609 O O . GLY A 1 85 ? 8.748 -0.080 -8.945 1.00 79.56 85 GLY A O 1
ATOM 610 N N . GLN A 1 86 ? 7.049 -1.010 -10.084 1.00 82.06 86 GLN A N 1
ATOM 611 C CA . GLN A 1 86 ? 7.820 -1.541 -11.201 1.00 82.06 86 GLN A CA 1
ATOM 612 C C . GLN A 1 86 ? 7.407 -0.781 -12.467 1.00 82.06 86 GLN A C 1
ATOM 614 O O . GLN A 1 86 ? 6.227 -0.813 -12.823 1.00 82.06 86 GLN A O 1
ATOM 619 N N . PRO A 1 87 ? 8.316 -0.018 -13.100 1.00 85.44 87 PRO A N 1
ATOM 620 C CA . PRO A 1 87 ? 8.010 0.642 -14.359 1.00 85.44 87 PRO A CA 1
ATOM 621 C C . PRO A 1 87 ? 7.789 -0.404 -15.457 1.00 85.44 87 PRO A C 1
ATOM 623 O O . PRO A 1 87 ? 8.510 -1.392 -15.532 1.00 85.44 87 PRO A O 1
ATOM 626 N N . GLU A 1 88 ? 6.807 -0.161 -16.319 1.00 87.44 88 GLU A N 1
ATOM 627 C CA . GLU A 1 88 ? 6.500 -1.000 -17.479 1.00 87.44 88 GLU A CA 1
ATOM 628 C C . GLU A 1 88 ? 6.495 -0.142 -18.747 1.00 87.44 88 GLU A C 1
ATOM 630 O O . GLU A 1 88 ? 6.169 1.050 -18.716 1.00 87.44 88 GLU A O 1
ATOM 635 N N . VAL A 1 89 ? 6.854 -0.745 -19.880 1.00 92.00 89 VAL A N 1
ATOM 636 C CA . VAL A 1 89 ? 6.848 -0.062 -21.178 1.00 92.00 89 VAL A CA 1
ATOM 637 C C . VAL A 1 89 ? 5.410 0.043 -21.688 1.00 92.00 89 VAL A C 1
ATOM 639 O O . VAL A 1 89 ? 4.860 -0.915 -22.226 1.00 92.00 89 VAL A O 1
ATOM 642 N N . GLY A 1 90 ? 4.802 1.221 -21.535 1.00 90.75 90 GLY A N 1
ATOM 643 C CA . GLY A 1 90 ? 3.424 1.466 -21.977 1.00 90.75 90 GLY A CA 1
ATOM 644 C C . GLY A 1 90 ? 3.276 1.661 -23.490 1.00 90.75 90 GLY A C 1
ATOM 645 O O . GLY A 1 90 ? 2.362 1.111 -24.099 1.00 90.75 90 GLY A O 1
ATOM 646 N N . HIS A 1 91 ? 4.174 2.431 -24.111 1.00 91.12 91 HIS A N 1
ATOM 647 C CA . HIS A 1 91 ? 4.134 2.730 -25.545 1.00 91.12 91 HIS A CA 1
ATOM 648 C C . HIS A 1 91 ? 5.549 2.903 -26.108 1.00 91.12 91 HIS A C 1
ATOM 650 O O . HIS A 1 91 ? 6.465 3.289 -25.384 1.00 91.12 91 HIS A O 1
ATOM 656 N N . ILE A 1 92 ? 5.729 2.596 -27.395 1.00 93.75 92 ILE A N 1
ATOM 657 C CA . ILE A 1 92 ? 6.989 2.798 -28.123 1.00 93.75 92 ILE A CA 1
ATOM 658 C C . ILE A 1 92 ? 6.652 3.534 -29.413 1.00 93.75 92 ILE A C 1
ATOM 660 O O . ILE A 1 92 ? 5.946 2.995 -30.266 1.00 93.75 92 ILE A O 1
ATOM 664 N N . GLU A 1 93 ? 7.177 4.743 -29.555 1.00 92.38 93 GLU A N 1
ATOM 665 C CA . GLU A 1 93 ? 6.933 5.621 -30.697 1.00 92.38 93 GLU A CA 1
ATOM 666 C C . GLU A 1 93 ? 8.261 6.027 -31.332 1.00 92.38 93 GLU A C 1
ATOM 668 O O . GLU A 1 93 ? 9.259 6.231 -30.641 1.00 92.38 93 GLU A O 1
ATOM 673 N N . GLY A 1 94 ? 8.291 6.111 -32.661 1.00 91.00 94 GLY A N 1
ATOM 674 C CA . GLY A 1 94 ? 9.488 6.480 -33.404 1.00 91.00 94 GLY A CA 1
ATOM 675 C C . GLY A 1 94 ? 9.353 6.222 -34.900 1.00 91.00 94 GLY A C 1
ATOM 676 O O . GLY A 1 94 ? 8.346 5.700 -35.376 1.00 91.00 94 GLY A O 1
ATOM 677 N N . SER A 1 95 ? 10.386 6.605 -35.646 1.00 89.94 95 SER A N 1
ATOM 678 C CA . SER A 1 95 ? 10.466 6.419 -37.100 1.00 89.94 95 SER A CA 1
ATOM 679 C C . SER A 1 95 ? 10.804 4.983 -37.516 1.00 89.94 95 SER A C 1
ATOM 681 O O . SER A 1 95 ? 10.553 4.597 -38.655 1.00 89.94 95 SER A O 1
ATOM 683 N N . GLU A 1 96 ? 11.374 4.189 -36.609 1.00 91.06 96 GLU A N 1
ATOM 684 C CA . GLU A 1 96 ? 11.711 2.785 -36.837 1.00 91.06 96 GLU A CA 1
ATOM 685 C C . GLU A 1 96 ? 10.670 1.828 -36.234 1.00 91.06 96 GLU A C 1
ATOM 687 O O . GLU A 1 96 ? 9.810 2.204 -35.440 1.00 91.06 96 GLU A O 1
ATOM 692 N N . HIS A 1 97 ? 10.768 0.544 -36.588 1.00 93.69 97 HIS A N 1
ATOM 693 C CA . HIS A 1 97 ? 9.890 -0.484 -36.039 1.00 93.69 97 HIS A CA 1
ATOM 694 C C . HIS A 1 97 ? 10.035 -0.578 -34.500 1.00 93.69 97 HIS A C 1
ATOM 696 O O . HIS A 1 97 ? 11.161 -0.744 -34.019 1.00 93.69 97 HIS A O 1
ATOM 702 N N . PRO A 1 98 ? 8.937 -0.591 -33.715 1.00 93.56 98 PRO A N 1
ATOM 703 C CA . PRO A 1 98 ? 8.976 -0.561 -32.246 1.00 93.56 98 PRO A CA 1
ATOM 704 C C . PRO A 1 98 ? 9.891 -1.606 -31.596 1.00 93.56 98 PRO A C 1
ATOM 706 O O . PRO A 1 98 ? 10.625 -1.307 -30.660 1.00 93.56 98 PRO A O 1
ATOM 709 N N . ASN A 1 99 ? 9.908 -2.835 -32.122 1.00 94.12 99 ASN A N 1
ATOM 710 C CA . ASN A 1 99 ? 10.786 -3.889 -31.599 1.00 94.12 99 ASN A CA 1
ATOM 711 C C . ASN A 1 99 ? 12.278 -3.602 -31.822 1.00 94.12 99 ASN A C 1
ATOM 713 O O . ASN A 1 99 ? 13.100 -4.039 -31.025 1.00 94.12 99 ASN A O 1
ATOM 717 N N . ARG A 1 100 ? 12.645 -2.883 -32.888 1.00 92.44 100 ARG A N 1
ATOM 718 C CA . ARG A 1 100 ? 14.038 -2.495 -33.135 1.00 92.44 100 ARG A CA 1
ATOM 719 C C . ARG A 1 100 ? 14.467 -1.405 -32.157 1.00 92.44 100 ARG A C 1
ATOM 721 O O . ARG A 1 100 ? 15.529 -1.535 -31.560 1.00 92.44 100 ARG A O 1
ATOM 728 N N . ILE A 1 101 ? 13.600 -0.416 -31.931 1.00 93.75 101 ILE A N 1
ATOM 729 C CA . ILE A 1 101 ? 13.801 0.640 -30.929 1.00 93.75 101 ILE A CA 1
ATOM 730 C C . ILE A 1 101 ? 14.003 0.016 -29.545 1.00 93.75 101 ILE A C 1
ATOM 732 O O . ILE A 1 101 ? 15.027 0.242 -28.905 1.00 93.75 101 ILE A O 1
ATOM 736 N N . LEU A 1 102 ? 13.071 -0.845 -29.125 1.00 94.31 102 LEU A N 1
ATOM 737 C CA . LEU A 1 102 ? 13.141 -1.537 -27.840 1.00 94.31 102 LEU A CA 1
ATOM 738 C C . LEU A 1 102 ? 14.401 -2.396 -27.712 1.00 94.31 102 LEU A C 1
ATOM 740 O O . LEU A 1 102 ? 15.063 -2.347 -26.681 1.00 94.31 102 LEU A O 1
ATOM 744 N N . ARG A 1 103 ? 14.759 -3.160 -28.752 1.00 94.38 103 ARG A N 1
ATOM 745 C CA . ARG A 1 103 ? 15.955 -4.010 -28.731 1.00 94.38 103 ARG A CA 1
ATOM 746 C C . ARG A 1 103 ? 17.221 -3.187 -28.528 1.00 94.38 103 ARG A C 1
ATOM 748 O O . ARG A 1 103 ? 18.056 -3.575 -27.718 1.00 94.38 103 ARG A O 1
ATOM 755 N N . LEU A 1 104 ? 17.371 -2.076 -29.247 1.00 91.81 104 LEU A N 1
ATOM 756 C CA . LEU A 1 104 ? 18.546 -1.207 -29.146 1.00 91.81 104 LEU A CA 1
ATOM 757 C C . LEU A 1 104 ? 18.615 -0.519 -27.777 1.00 91.81 104 LEU A C 1
ATOM 759 O O . LEU A 1 104 ? 19.673 -0.532 -27.152 1.00 91.81 104 LEU A O 1
ATOM 763 N N . ALA A 1 105 ? 17.488 0.002 -27.284 1.00 91.25 105 ALA A N 1
ATOM 764 C CA . ALA A 1 105 ? 17.408 0.639 -25.972 1.00 91.25 105 ALA A CA 1
ATOM 765 C C . ALA A 1 105 ? 17.718 -0.351 -24.834 1.00 91.25 105 ALA A C 1
ATOM 767 O O . ALA A 1 105 ? 18.581 -0.079 -24.005 1.00 91.25 105 ALA A O 1
ATOM 768 N N . ALA A 1 106 ? 17.101 -1.537 -24.846 1.00 92.12 106 ALA A N 1
ATOM 769 C CA . ALA A 1 106 ? 17.374 -2.599 -23.877 1.00 92.12 106 ALA A CA 1
ATOM 770 C C . ALA A 1 106 ? 18.827 -3.092 -23.945 1.00 92.12 106 ALA A C 1
ATOM 772 O O . ALA A 1 106 ? 19.438 -3.369 -22.919 1.00 92.12 106 ALA A O 1
ATOM 773 N N . SER A 1 107 ? 19.398 -3.182 -25.149 1.00 91.12 107 SER A N 1
ATOM 774 C CA . SER A 1 107 ? 20.789 -3.604 -25.346 1.00 91.12 107 SER A CA 1
ATOM 775 C C . SER A 1 107 ? 21.773 -2.618 -24.748 1.00 91.12 107 SER A C 1
ATOM 777 O O . SER A 1 107 ? 22.728 -3.041 -24.102 1.00 91.12 107 SER A O 1
ATOM 779 N N . LEU A 1 108 ? 21.531 -1.320 -24.914 1.00 88.75 108 LEU A N 1
ATOM 780 C CA . LEU A 1 108 ? 22.373 -0.301 -24.306 1.00 88.75 108 LEU A CA 1
ATOM 781 C C . LEU A 1 108 ? 22.209 -0.267 -22.781 1.00 88.75 108 LEU A C 1
ATOM 783 O O . LEU A 1 108 ? 23.201 -0.249 -22.055 1.00 88.75 108 LEU A O 1
ATOM 787 N N . ASP A 1 109 ? 20.965 -0.304 -22.303 1.00 86.81 109 ASP A N 1
ATOM 788 C CA . ASP A 1 109 ? 20.635 -0.033 -20.901 1.00 86.81 109 ASP A CA 1
ATOM 789 C C . ASP A 1 109 ? 20.693 -1.277 -19.990 1.00 86.81 109 ASP A C 1
ATOM 791 O O . ASP A 1 109 ? 20.516 -1.177 -18.776 1.00 86.81 109 ASP A O 1
ATOM 795 N N . GLN A 1 110 ? 21.025 -2.460 -20.532 1.00 83.75 110 GLN A N 1
ATOM 796 C CA . GLN A 1 110 ? 21.212 -3.679 -19.727 1.00 83.75 110 GLN A CA 1
ATOM 797 C C . GLN A 1 110 ? 22.342 -3.563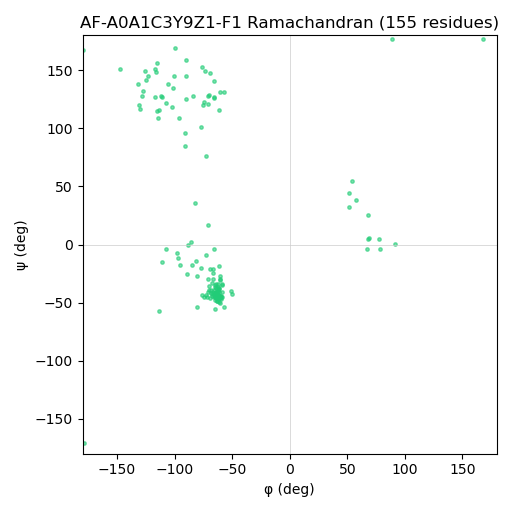 -18.688 1.00 83.75 110 GLN A C 1
ATOM 799 O O . GLN A 1 110 ? 22.398 -4.361 -17.753 1.00 83.75 110 GLN A O 1
ATOM 804 N N . ALA A 1 111 ? 23.255 -2.599 -18.861 1.00 74.81 111 ALA A N 1
ATOM 805 C CA . ALA A 1 111 ? 24.420 -2.399 -18.003 1.00 74.81 111 ALA A CA 1
ATOM 806 C C . ALA A 1 111 ? 24.230 -1.320 -16.917 1.00 74.81 111 ALA A C 1
ATOM 808 O O . ALA A 1 111 ? 25.057 -1.252 -16.012 1.00 74.81 111 ALA A O 1
ATOM 809 N N . SER A 1 112 ? 23.171 -0.495 -16.964 1.00 75.19 112 SER A N 1
ATOM 810 C CA . SER A 1 112 ? 23.057 0.704 -16.105 1.00 75.19 112 SER A CA 1
ATOM 811 C C . SER A 1 112 ? 22.555 0.439 -14.681 1.00 75.19 112 SER A C 1
ATOM 813 O O . SER A 1 112 ? 22.632 1.310 -13.818 1.00 75.19 112 SER A O 1
ATOM 815 N N . GLY A 1 113 ? 21.995 -0.745 -14.407 1.00 73.56 113 GLY A N 1
ATOM 816 C CA . GLY A 1 113 ? 21.424 -1.099 -13.100 1.00 73.56 113 GLY A CA 1
ATOM 817 C C . GLY A 1 113 ? 20.162 -0.314 -12.697 1.00 73.56 113 GLY A C 1
ATOM 818 O O . GLY A 1 113 ? 19.563 -0.630 -11.664 1.00 73.56 113 GLY A O 1
ATOM 819 N N . HIS A 1 114 ? 19.725 0.665 -13.498 1.00 82.44 114 HIS A N 1
ATOM 820 C CA . HIS A 1 114 ? 18.585 1.530 -13.210 1.00 82.44 114 HIS A CA 1
ATOM 821 C C . HIS A 1 114 ? 17.244 0.793 -13.380 1.00 82.44 114 HIS A C 1
ATOM 823 O O . HIS A 1 114 ? 17.098 -0.098 -14.220 1.00 82.44 114 HIS A O 1
ATOM 829 N N . VAL A 1 115 ? 16.225 1.187 -12.606 1.00 84.50 115 VAL A N 1
ATOM 830 C CA . VAL A 1 115 ? 14.887 0.557 -12.649 1.00 84.50 115 VAL A CA 1
ATOM 831 C C . VAL A 1 115 ? 14.220 0.666 -14.027 1.00 84.50 115 VAL A C 1
ATOM 833 O O . VAL A 1 115 ? 13.496 -0.239 -14.425 1.00 84.50 115 VAL A O 1
ATOM 836 N N . VAL A 1 116 ? 14.511 1.734 -14.777 1.00 86.56 116 VAL A N 1
ATOM 837 C CA . VAL A 1 116 ? 14.021 1.935 -16.156 1.00 86.56 116 VAL A CA 1
ATOM 838 C C . VAL A 1 116 ? 14.719 0.995 -17.143 1.00 86.56 116 VAL A C 1
ATOM 840 O O . VAL A 1 116 ? 14.038 0.346 -17.932 1.00 86.56 116 VAL A O 1
ATOM 843 N N . GLY A 1 117 ? 16.045 0.847 -17.061 1.00 88.44 117 GLY A N 1
ATOM 844 C CA . GLY A 1 117 ? 16.787 -0.082 -17.917 1.00 88.44 117 GLY A CA 1
ATOM 845 C C . GLY A 1 117 ? 16.344 -1.526 -17.719 1.00 88.44 117 GLY A C 1
ATOM 846 O O . GLY A 1 117 ? 16.149 -2.260 -18.688 1.00 88.44 117 GLY A O 1
ATOM 847 N N . ARG A 1 118 ? 16.051 -1.908 -16.469 1.00 88.38 118 ARG A N 1
ATOM 848 C CA . ARG A 1 118 ? 15.463 -3.218 -16.165 1.00 88.38 118 ARG A CA 1
ATOM 849 C C . ARG A 1 118 ? 14.113 -3.418 -16.855 1.00 88.38 118 ARG A C 1
ATOM 851 O O . ARG A 1 118 ? 13.925 -4.446 -17.489 1.00 88.38 118 ARG A O 1
ATOM 858 N N . ALA A 1 119 ? 13.228 -2.422 -16.819 1.00 91.12 119 ALA A N 1
ATOM 859 C CA . ALA A 1 119 ? 11.936 -2.491 -17.503 1.00 91.12 119 ALA A CA 1
ATOM 860 C C . ALA A 1 119 ? 12.066 -2.649 -19.028 1.00 91.12 119 ALA A C 1
ATOM 862 O O . ALA A 1 119 ? 11.292 -3.385 -19.639 1.00 91.12 119 ALA A O 1
ATOM 863 N N . LEU A 1 120 ? 13.056 -1.999 -19.651 1.00 92.69 120 LEU A N 1
ATOM 864 C CA . LEU A 1 120 ? 13.337 -2.159 -21.082 1.00 92.69 120 LEU A CA 1
ATOM 865 C C . LEU A 1 120 ? 13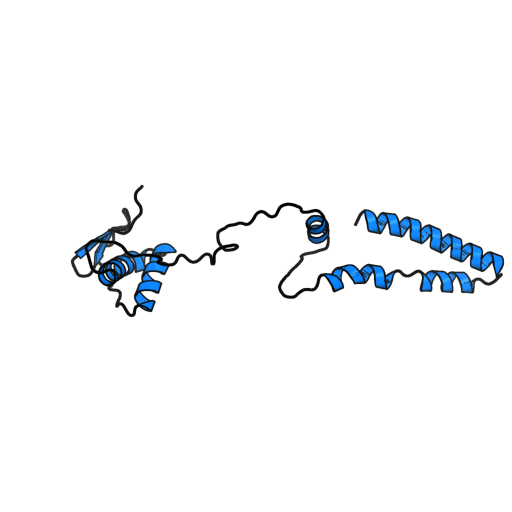.818 -3.578 -21.413 1.00 92.69 120 LEU A C 1
ATOM 867 O O . LEU A 1 120 ? 13.349 -4.175 -22.383 1.00 92.69 120 LEU A O 1
ATOM 871 N N . VAL A 1 121 ? 14.734 -4.124 -20.607 1.00 92.06 121 VAL A N 1
ATOM 872 C CA . VAL A 1 121 ? 15.255 -5.491 -20.770 1.00 92.06 121 VAL A CA 1
ATOM 873 C C . VAL A 1 121 ? 14.157 -6.532 -20.550 1.00 92.06 121 VAL A C 1
ATOM 875 O O . VAL A 1 121 ? 14.014 -7.446 -21.364 1.00 92.06 121 VAL A O 1
ATOM 878 N N . ASP A 1 122 ? 13.347 -6.373 -19.505 1.00 91.88 122 ASP A N 1
ATOM 879 C CA . ASP A 1 122 ? 12.241 -7.279 -19.194 1.00 91.88 122 ASP A CA 1
ATOM 880 C C . ASP A 1 122 ? 11.191 -7.274 -20.314 1.00 91.88 122 ASP A C 1
ATOM 882 O O . ASP A 1 122 ? 10.753 -8.336 -20.763 1.00 91.88 122 ASP A O 1
ATOM 886 N N . GLU A 1 123 ? 10.847 -6.099 -20.849 1.00 94.31 123 GLU A N 1
ATOM 887 C CA . GLU A 1 123 ? 9.928 -5.987 -21.982 1.00 94.31 123 GLU A CA 1
ATOM 888 C C . GLU A 1 123 ? 10.513 -6.596 -23.269 1.00 94.31 123 GLU A C 1
ATOM 890 O O . GLU A 1 123 ? 9.798 -7.266 -24.023 1.00 94.31 123 GLU A O 1
ATOM 895 N N . ALA A 1 124 ? 11.812 -6.410 -23.528 1.00 93.94 124 ALA A N 1
ATOM 896 C CA . ALA A 1 124 ? 12.485 -7.025 -24.670 1.00 93.94 124 ALA A CA 1
ATOM 897 C C . ALA A 1 124 ? 12.446 -8.558 -24.580 1.00 93.94 124 ALA A C 1
ATOM 899 O O . ALA A 1 124 ? 12.066 -9.221 -25.551 1.00 93.94 124 ALA A O 1
ATOM 900 N N . HIS A 1 125 ? 12.745 -9.121 -23.406 1.00 92.69 125 HIS A N 1
ATOM 901 C CA . HIS A 1 125 ? 12.646 -10.558 -23.156 1.00 92.69 125 HIS A CA 1
ATOM 902 C C . HIS A 1 125 ? 11.208 -11.071 -23.273 1.00 92.69 125 HIS A C 1
ATOM 904 O O . HIS A 1 125 ? 10.984 -12.105 -23.905 1.00 92.69 125 HIS A O 1
ATOM 910 N N . ARG A 1 126 ? 10.219 -10.334 -22.751 1.00 93.19 126 ARG A N 1
ATOM 911 C CA . ARG A 1 126 ? 8.793 -10.684 -22.863 1.00 93.19 126 ARG A CA 1
ATOM 912 C C . ARG A 1 126 ? 8.334 -10.782 -24.320 1.00 93.19 126 ARG A C 1
ATOM 914 O O . ARG A 1 126 ? 7.498 -11.621 -24.646 1.00 93.19 126 ARG A O 1
ATOM 921 N N . ARG A 1 127 ? 8.898 -9.957 -25.208 1.00 94.19 127 ARG A N 1
ATOM 922 C CA . ARG A 1 127 ? 8.645 -9.994 -26.660 1.00 94.19 127 ARG A CA 1
ATOM 923 C C . ARG A 1 127 ? 9.531 -10.983 -27.428 1.00 94.19 127 ARG A C 1
ATOM 925 O O . ARG A 1 127 ? 9.433 -11.042 -28.652 1.00 94.19 127 ARG A O 1
ATOM 932 N N . GLY A 1 128 ? 10.394 -11.740 -26.748 1.00 92.69 128 GLY A N 1
ATOM 933 C CA . GLY A 1 128 ? 11.320 -12.685 -27.377 1.00 92.69 128 GLY A CA 1
ATOM 934 C C . GLY A 1 128 ? 12.421 -12.014 -28.204 1.00 92.69 128 GLY A C 1
ATOM 935 O O . GLY A 1 128 ? 12.933 -12.610 -29.151 1.00 92.69 128 GLY A O 1
ATOM 936 N N . LEU A 1 129 ? 12.766 -10.762 -27.893 1.00 92.75 129 LEU A N 1
ATOM 937 C CA . LEU A 1 129 ? 13.815 -10.023 -28.589 1.00 92.75 129 LEU A CA 1
ATOM 938 C C . LEU A 1 129 ? 15.180 -10.373 -27.989 1.00 92.75 129 LEU A C 1
ATOM 940 O O . LEU A 1 129 ? 15.386 -10.272 -26.783 1.00 92.75 129 LEU A O 1
ATOM 944 N N . GLY A 1 130 ? 16.127 -10.760 -28.844 1.00 88.44 130 GLY A N 1
ATOM 945 C CA . GLY A 1 130 ? 17.515 -10.966 -28.436 1.00 88.44 130 GLY A CA 1
ATOM 946 C C . GLY A 1 130 ? 18.188 -9.632 -28.124 1.00 88.44 130 GLY A C 1
ATOM 947 O O . GLY A 1 130 ? 18.260 -8.767 -28.995 1.00 88.44 130 GLY A O 1
ATOM 948 N N . VAL A 1 131 ? 18.667 -9.470 -26.894 1.00 87.75 131 VAL A N 1
ATOM 949 C CA . VAL A 1 131 ? 19.386 -8.277 -26.434 1.00 87.75 131 VAL A CA 1
ATOM 950 C C . VAL A 1 131 ? 20.887 -8.474 -26.683 1.00 87.75 131 VAL A C 1
ATOM 952 O O . VAL A 1 131 ? 21.465 -9.477 -26.262 1.00 87.75 131 VAL A O 1
ATOM 955 N N . SER A 1 132 ?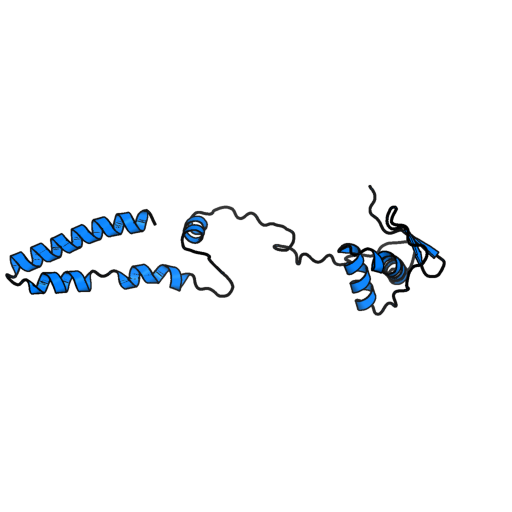 21.524 -7.538 -27.389 1.00 86.50 132 SER A N 1
ATOM 956 C CA . SER A 1 132 ? 22.953 -7.586 -27.735 1.00 86.50 132 SER A CA 1
ATOM 957 C C . SER A 1 132 ? 23.790 -6.906 -26.661 1.00 86.50 132 SER A C 1
ATOM 959 O O . SER A 1 132 ? 23.367 -5.896 -26.111 1.00 86.50 132 SER A O 1
ATOM 961 N N . ARG A 1 133 ? 25.003 -7.396 -26.380 1.00 82.56 133 ARG A N 1
ATOM 962 C CA . ARG A 1 133 ? 25.924 -6.694 -25.468 1.00 82.56 133 ARG A CA 1
ATOM 963 C C . ARG A 1 133 ? 26.439 -5.402 -26.118 1.00 82.56 133 ARG A C 1
ATOM 965 O O . ARG A 1 133 ? 26.937 -5.477 -27.242 1.00 82.56 133 ARG A O 1
ATOM 972 N N . PRO A 1 134 ? 26.356 -4.247 -25.438 1.00 80.81 134 PRO A N 1
ATOM 973 C CA . PRO A 1 134 ? 26.855 -2.994 -25.969 1.00 80.81 134 PRO A CA 1
ATOM 974 C C . PRO A 1 134 ? 28.384 -2.950 -25.864 1.00 80.81 134 PRO A C 1
ATOM 976 O O . PRO A 1 134 ? 28.985 -3.564 -24.979 1.00 80.81 134 PRO A O 1
ATOM 979 N N . SER A 1 135 ? 29.011 -2.197 -26.759 1.00 76.25 135 SER A N 1
ATOM 980 C CA . SER A 1 135 ? 30.440 -1.873 -26.730 1.00 76.25 135 SER A CA 1
ATOM 981 C C . SER A 1 135 ? 30.625 -0.365 -26.571 1.00 76.25 135 SER A C 1
ATOM 983 O O . SER A 1 135 ? 29.781 0.408 -27.020 1.00 76.25 135 SER A O 1
ATOM 985 N N . GLU A 1 136 ? 31.733 0.055 -25.953 1.00 76.38 136 GLU A N 1
ATOM 986 C CA . GLU A 1 136 ? 32.080 1.481 -25.782 1.00 76.38 136 GLU A CA 1
ATOM 987 C C . GLU A 1 136 ? 30.998 2.297 -25.042 1.00 76.38 136 GLU A C 1
ATOM 989 O O . GLU A 1 136 ? 30.712 3.446 -25.378 1.00 76.38 136 GLU A O 1
ATOM 994 N N . VAL A 1 137 ? 30.371 1.695 -24.024 1.00 66.19 137 VAL A N 1
ATOM 995 C CA . VAL A 1 137 ? 29.384 2.382 -23.177 1.00 66.19 137 VAL A CA 1
ATOM 996 C C . VAL A 1 137 ? 30.078 3.486 -22.387 1.00 66.19 137 VAL A C 1
ATOM 998 O O . VAL A 1 137 ? 31.055 3.227 -21.683 1.00 66.19 137 VAL A O 1
ATOM 1001 N N . THR A 1 138 ? 29.562 4.709 -22.486 1.00 65.81 138 THR A N 1
ATOM 1002 C CA . THR A 1 138 ? 30.058 5.85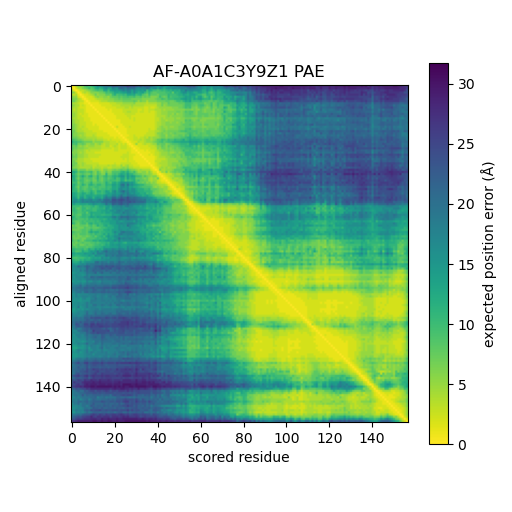5 -21.719 1.00 65.81 138 THR A CA 1
ATOM 1003 C C . THR A 1 138 ? 28.944 6.354 -20.802 1.00 65.81 138 THR A C 1
ATOM 1005 O O . THR A 1 138 ? 27.850 6.658 -21.270 1.00 65.81 138 THR A O 1
ATOM 1008 N N . GLU A 1 139 ? 29.217 6.491 -19.499 1.00 61.06 139 GLU A N 1
ATOM 1009 C CA . GLU A 1 139 ? 28.243 6.975 -18.497 1.00 61.06 139 GLU A CA 1
ATOM 1010 C C . GLU A 1 139 ? 27.899 8.475 -18.610 1.00 61.06 139 GLU A C 1
ATOM 1012 O 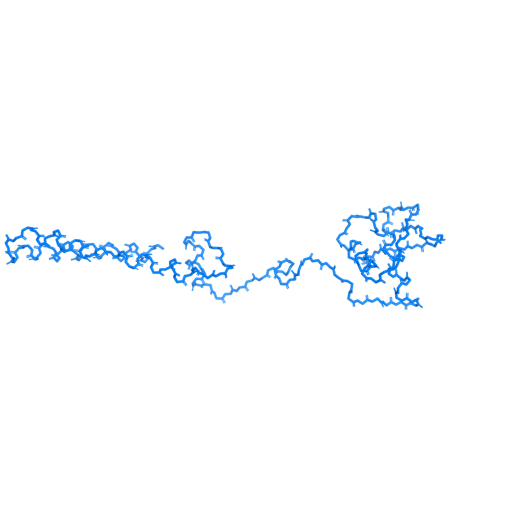O . GLU A 1 139 ? 27.315 9.075 -17.710 1.00 61.06 139 GLU A O 1
ATOM 1017 N N . THR A 1 140 ? 28.210 9.105 -19.738 1.00 56.22 140 THR A N 1
ATOM 1018 C CA . THR A 1 140 ? 27.741 10.453 -20.043 1.00 56.22 140 THR A CA 1
ATOM 1019 C C . THR A 1 140 ? 26.414 10.321 -20.795 1.00 56.22 140 THR A C 1
ATOM 1021 O O . THR A 1 140 ? 26.395 10.077 -22.001 1.00 56.22 140 THR A O 1
ATOM 1024 N N . ALA A 1 141 ? 25.302 10.425 -20.059 1.00 61.53 141 ALA A N 1
ATOM 1025 C CA . ALA A 1 141 ? 23.924 10.415 -20.572 1.00 61.53 141 ALA A CA 1
ATOM 1026 C C . ALA A 1 141 ? 23.564 9.205 -21.466 1.00 61.53 141 ALA A C 1
ATOM 1028 O O . ALA A 1 141 ? 23.119 9.371 -22.600 1.00 61.53 141 ALA A O 1
ATOM 1029 N N . GLY A 1 142 ? 23.781 7.988 -20.947 1.00 68.75 142 GLY A N 1
ATOM 1030 C CA . GLY A 1 142 ? 23.227 6.745 -21.498 1.00 68.75 142 GLY A CA 1
ATOM 1031 C C . GLY A 1 142 ? 23.474 6.540 -22.992 1.00 68.75 142 GLY A C 1
ATOM 1032 O O . GLY A 1 142 ? 22.555 6.170 -23.711 1.00 68.75 142 GLY A O 1
ATOM 1033 N N . SER A 1 143 ? 24.690 6.799 -23.480 1.00 79.00 143 SER A N 1
ATOM 1034 C CA . SER A 1 143 ? 25.052 6.638 -24.893 1.00 79.00 143 SER A CA 1
ATOM 1035 C C . SER A 1 143 ? 26.119 5.557 -25.101 1.00 79.00 143 SER A C 1
ATOM 1037 O O . SER A 1 143 ? 26.969 5.312 -24.242 1.00 79.00 143 SER A O 1
ATOM 1039 N N . GLY A 1 144 ? 26.070 4.871 -26.245 1.00 81.62 144 GLY A N 1
ATOM 1040 C CA . GLY A 1 144 ? 27.018 3.806 -26.583 1.00 81.62 144 GLY A CA 1
ATOM 1041 C C . GLY A 1 144 ? 26.775 3.200 -27.962 1.00 81.62 144 GLY A C 1
ATOM 1042 O O . GLY A 1 144 ? 25.983 3.720 -28.753 1.00 81.62 144 GLY A O 1
ATOM 1043 N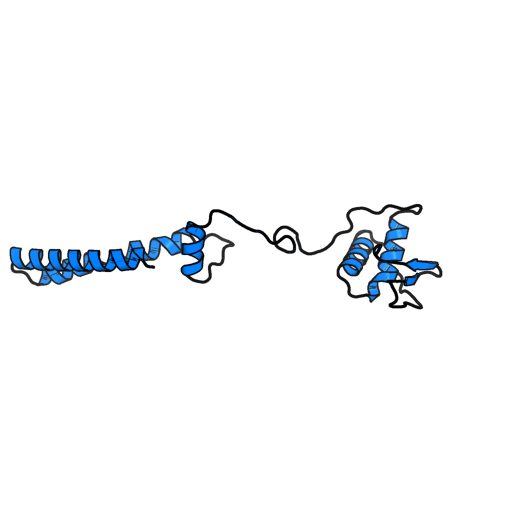 N . ILE A 1 145 ? 27.472 2.102 -28.266 1.00 80.62 145 ILE A N 1
ATOM 1044 C CA . ILE A 1 145 ? 27.347 1.390 -29.542 1.00 80.62 145 ILE A CA 1
ATOM 1045 C C . ILE A 1 145 ? 26.692 0.024 -29.319 1.00 80.62 145 ILE A C 1
ATOM 1047 O O . ILE A 1 145 ? 27.150 -0.777 -28.504 1.00 80.62 145 ILE A O 1
ATOM 1051 N N . VAL A 1 146 ? 25.638 -0.258 -30.085 1.00 84.12 146 VAL A N 1
ATOM 1052 C CA . VAL A 1 146 ? 24.931 -1.546 -30.123 1.00 84.12 146 VAL A CA 1
ATOM 1053 C C . VAL A 1 146 ? 24.827 -1.999 -31.572 1.00 84.12 146 VAL A C 1
ATOM 1055 O O . VAL A 1 146 ? 24.371 -1.237 -32.419 1.00 84.12 146 VAL A O 1
ATOM 1058 N N . ASP A 1 147 ? 25.239 -3.233 -31.874 1.00 85.06 147 ASP A N 1
ATOM 1059 C CA . ASP A 1 147 ? 25.224 -3.794 -33.237 1.00 85.06 147 ASP A CA 1
ATOM 1060 C C . ASP A 1 147 ? 25.909 -2.880 -34.288 1.00 85.06 147 ASP A C 1
ATOM 1062 O O . ASP A 1 147 ? 25.501 -2.821 -35.446 1.00 85.06 147 ASP A O 1
ATOM 1066 N N . GLY A 1 148 ? 26.937 -2.118 -33.887 1.00 83.75 148 GLY A N 1
ATOM 1067 C CA . GLY A 1 148 ? 27.625 -1.148 -34.753 1.00 83.75 148 GLY A CA 1
ATOM 1068 C C . GLY A 1 148 ? 26.881 0.179 -34.971 1.00 83.75 148 GLY A C 1
ATOM 1069 O O . GLY A 1 148 ? 27.357 1.025 -35.726 1.00 83.75 148 GLY A O 1
ATOM 1070 N N . VAL A 1 149 ? 25.742 0.392 -34.306 1.00 87.00 149 VAL A N 1
ATOM 1071 C CA . VAL A 1 149 ? 24.944 1.625 -34.356 1.00 87.00 149 VAL A CA 1
ATOM 1072 C C . VAL A 1 149 ? 25.123 2.417 -33.064 1.00 87.00 149 VAL A C 1
ATOM 1074 O O . VAL A 1 149 ? 25.107 1.852 -31.973 1.00 87.00 149 VAL A O 1
ATOM 1077 N N . ARG A 1 150 ? 25.265 3.743 -33.173 1.00 87.44 150 ARG A N 1
ATOM 1078 C CA . ARG A 1 150 ? 25.273 4.640 -32.010 1.00 87.44 150 ARG A CA 1
ATOM 1079 C C . ARG A 1 150 ? 23.850 4.800 -31.472 1.00 87.44 150 ARG A C 1
ATOM 1081 O O . ARG A 1 150 ? 22.967 5.238 -32.203 1.00 87.44 150 ARG A O 1
ATOM 1088 N N . VAL A 1 151 ? 23.653 4.475 -30.201 1.00 88.12 151 VAL A N 1
ATOM 1089 C CA . VAL A 1 151 ? 22.365 4.526 -29.498 1.00 88.12 151 VAL A CA 1
ATOM 1090 C C . VAL A 1 151 ? 22.506 5.426 -28.269 1.00 88.12 151 VAL A C 1
ATOM 1092 O O . VAL A 1 151 ? 23.569 5.463 -27.648 1.00 88.12 151 VAL A O 1
ATOM 1095 N N . GLY A 1 152 ? 21.445 6.160 -27.935 1.00 88.44 152 GLY A N 1
ATOM 1096 C CA . GLY A 1 152 ? 21.331 6.958 -26.715 1.00 88.44 152 GLY A CA 1
ATOM 1097 C C . GLY A 1 152 ? 20.000 6.684 -26.014 1.00 88.44 152 GLY A C 1
ATOM 1098 O O . GLY A 1 152 ? 18.974 6.561 -26.680 1.00 88.44 152 GLY A O 1
ATOM 1099 N N . VAL A 1 153 ? 20.027 6.568 -24.689 1.00 86.56 153 VAL A N 1
ATOM 1100 C CA . VAL A 1 153 ? 18.882 6.355 -23.799 1.00 86.56 153 VAL A CA 1
ATOM 1101 C C . VAL A 1 153 ? 18.981 7.374 -22.665 1.00 86.56 153 VAL A C 1
ATOM 1103 O O . VAL A 1 153 ? 19.957 7.407 -21.922 1.00 86.56 153 VAL A O 1
ATOM 1106 N N . GLY A 1 154 ? 17.968 8.221 -22.530 1.00 84.25 154 GLY A N 1
ATOM 1107 C CA . GLY A 1 154 ? 17.922 9.276 -21.525 1.00 84.25 154 GLY A CA 1
ATOM 1108 C C . GLY A 1 154 ? 16.622 10.064 -21.623 1.00 84.25 154 GLY A C 1
ATOM 1109 O O . GLY A 1 154 ? 15.868 9.902 -22.581 1.00 84.25 154 GLY A O 1
ATOM 1110 N N . GLY A 1 155 ? 16.344 10.882 -20.612 1.00 77.69 155 GLY A N 1
ATOM 1111 C CA . GLY A 1 155 ? 15.282 11.884 -20.680 1.00 77.69 155 GLY A CA 1
ATOM 1112 C C . GLY A 1 155 ? 15.815 13.210 -21.214 1.00 77.69 155 GLY A C 1
ATOM 1113 O O . GLY A 1 155 ? 17.016 13.473 -21.124 1.00 77.69 155 GLY A O 1
ATOM 1114 N N . ASP A 1 156 ? 14.915 14.048 -21.724 1.00 66.12 156 ASP A N 1
ATOM 1115 C CA . ASP A 1 156 ? 15.217 15.463 -21.926 1.00 66.12 156 ASP A CA 1
ATOM 1116 C C . ASP A 1 156 ? 15.425 16.106 -20.546 1.00 66.12 156 ASP A C 1
ATOM 1118 O O . ASP A 1 156 ? 14.607 15.918 -19.641 1.00 66.12 156 ASP A O 1
ATOM 1122 N N . ALA A 1 157 ? 16.560 16.783 -20.368 1.00 43.22 157 ALA A N 1
ATOM 1123 C CA . ALA A 1 157 ? 16.872 17.534 -19.154 1.00 43.22 157 ALA A CA 1
ATOM 1124 C C . ALA A 1 157 ? 15.982 18.777 -19.015 1.00 43.22 157 ALA A C 1
ATOM 1126 O O . ALA A 1 157 ? 15.726 19.436 -20.050 1.00 43.22 157 ALA A O 1
#

Mean predicted aligned error: 12.66 Å

Nearest PDB structures (foldseek):
  4umw-assembly1_A  TM=6.893E-01  e=1.663E-04  Shigella sonnei
  2b8e-assembly3_C  TM=7.534E-01  e=2.726E-03  Archaeoglobus fulgidus
  5lbk-assembly2_B  TM=8.348E-01  e=1.289E-02  Arabidopsis thaliana
  2voy-assembly1_J  TM=7.736E-01  e=1.211E-02  Archaeoglobus fulgidus
  4umv-assembly1_A  TM=6.337E-01  e=6.506E-03  Shigella sonnei

Sequence (157 aa):
MRLADRFSVWFLFATVAIAGVSAFMSGDLSRIVAVLVVATPCPLILAVPVALAKEGVLVKGAGPLEALVQATVAVFDKTGTLTAGQPEVGHIEGSEHPNRILRLAASLDQASGHVVGRALVDEAHRRGLGVSRPSEVTETAGSGIVDGVRVGVGGDA

Organism: NCBI:txid1138170

Foldseek 3Di:
DVVVVVVVVVLVVVLQVCQVVVCVVVVDNVSNVVSVVVSPPVVVVPVVVVVPPDPPDDDDDDVVVVVVVVDPDDDDDCAVTVDVNQDADPDADDPDDRLVLLLLQLLLLVPVPDSVNVNSVVVNVVVVHDRFHWDPADPPQSWGHDPNDTDGDHDDD

Radius of gyration: 33.96 Å; Cα contacts (8 Å, |Δi|>4): 136; chains: 1; bounding box: 61×32×93 Å

pLDDT: mean 83.46, std 10.43, range [43.22, 95.31]

Secondary structure (DSSP, 8-state):
-HHHHHHHHHHHHHHHHHHHHHHHHHS-THHHHHHHHHT--HHHHHHHHHHH--TT----SHHHHHHHHH-------TBTTTB-S--------SSS-HHHHHHHHHHHHTTS--HHHHHHHHHHHHTTPPPPPPEEEETTTTEEEETTEEEE-----

InterPro domains:
  IPR018303 P-type ATPase, phosphorylation site [PS00154] (77-83)
  IPR023299 P-type ATPase, cytoplasmic domain N [G3DSA:3.40.1110.10] (87-156)
  IPR023299 P-type ATPase, cytoplasmic domain N [SSF81660] (77-155)
  IPR051014 Cation Transport ATPase Type IB [PTHR48085] (2-150)